Protein AF-A0A5B7C2A5-F1 (afdb_monomer_lite)

Sequence (130 aa):
GGKCWLLGVTPTESQVKDIAEWLLNNYGDSTGLNTDSLANAGYPGAALLGDALCGLATARITSKDFLFWFRSHTAKEVEWGGAKHHPEDKDDGGRMHPRSSFKAFLEVAKSRSLPWEVSEINAIHSLQLI

Secondary structure (DSSP, 8-state):
-------SS---HHHHHHHHHHHHHHSTTSS--EES-TTTTT-TTHHHH-TT--EEEEEE-SSS-EEEEEE---------S-PPPPTT----TTS----HHHHHHHHHHHT--PPPPHHHHHHHHHHH--

Organism: Davidia involucrata (NCBI:txid16924)

pLDDT: mean 78.87, std 15.27, range [44.0, 94.69]

InterPro domains:
  IPR001294 Phytochrome [PR01033] (65-84)
  IPR001294 Phytochrome [PR01033] (98-116)
  IPR013515 Phytochrome, central region [PF00360] (1-129)
  IPR043150 Phytochrome, PHY domain superfamily [G3DSA:3.30.450.270] (1-130)

Radius of gyration: 17.96 Å; chains: 1; bounding box: 49×27×44 Å

Structure (mmCIF, N/CA/C/O backbone):
data_AF-A0A5B7C2A5-F1
#
_entry.id   AF-A0A5B7C2A5-F1
#
loop_
_atom_site.group_PDB
_atom_site.id
_atom_site.type_symbol
_atom_site.label_atom_id
_atom_site.label_alt_id
_atom_site.label_comp_id
_atom_site.label_asym_id
_atom_site.label_entity_id
_atom_site.label_seq_id
_atom_site.pdbx_PDB_ins_code
_atom_site.Cartn_x
_atom_site.Cartn_y
_atom_site.Cartn_z
_atom_site.occupancy
_atom_site.B_iso_or_equiv
_atom_site.auth_seq_id
_atom_site.auth_comp_id
_atom_site.auth_asym_id
_atom_site.auth_atom_id
_atom_site.pdbx_PDB_model_num
ATOM 1 N N . GLY A 1 1 ? -10.871 -6.929 15.776 1.00 55.84 1 GLY A N 1
ATOM 2 C CA . GLY A 1 1 ? -9.744 -6.844 14.830 1.00 55.84 1 GLY A CA 1
ATOM 3 C C . GLY A 1 1 ? -9.187 -8.229 14.582 1.00 55.84 1 GLY A C 1
ATOM 4 O O . GLY A 1 1 ? -9.157 -9.021 15.516 1.00 55.84 1 GLY A O 1
ATOM 5 N N . GLY A 1 2 ? -8.821 -8.543 13.340 1.00 73.62 2 GLY A N 1
ATOM 6 C CA . GLY A 1 2 ? -8.235 -9.841 12.966 1.00 73.62 2 GLY A CA 1
ATOM 7 C C . GLY A 1 2 ? -8.800 -10.465 11.689 1.00 73.62 2 GLY A C 1
ATOM 8 O O . GLY A 1 2 ? -8.267 -11.467 11.231 1.00 73.62 2 GLY A O 1
ATOM 9 N N . LYS A 1 3 ? -9.854 -9.880 11.108 1.00 85.50 3 LYS A N 1
ATOM 10 C CA . LYS A 1 3 ? -10.371 -10.274 9.793 1.00 85.50 3 LYS A CA 1
ATOM 11 C C . LYS A 1 3 ? -9.779 -9.361 8.725 1.00 85.50 3 LYS A C 1
ATOM 13 O O . LYS A 1 3 ? -9.843 -8.144 8.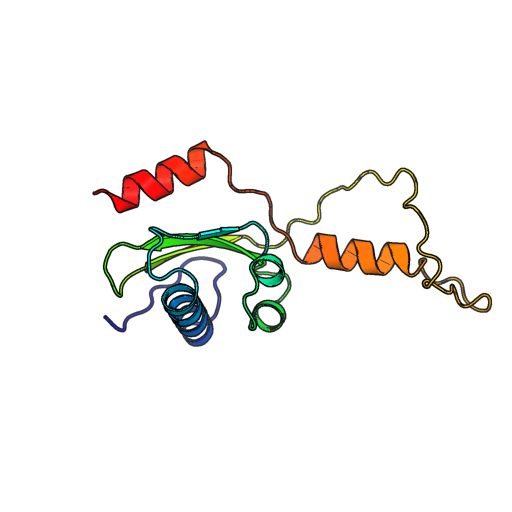877 1.00 85.50 3 LYS A O 1
ATOM 18 N N . CYS A 1 4 ? -9.232 -9.954 7.672 1.00 91.00 4 CYS A N 1
ATOM 19 C CA . CYS A 1 4 ? -8.783 -9.254 6.478 1.00 91.00 4 CYS A CA 1
ATOM 20 C C . CYS A 1 4 ? -9.799 -9.493 5.358 1.00 91.00 4 CYS A C 1
ATOM 22 O O . CYS A 1 4 ? -10.205 -10.631 5.126 1.00 91.00 4 CYS A O 1
ATOM 24 N N . TRP A 1 5 ? -10.219 -8.425 4.686 1.00 93.75 5 TRP A N 1
ATOM 25 C CA . TRP A 1 5 ? -11.102 -8.500 3.527 1.00 93.75 5 TRP A CA 1
ATOM 26 C C . TRP A 1 5 ? -10.320 -8.013 2.315 1.00 93.75 5 TRP A C 1
ATOM 28 O O . TRP A 1 5 ? -9.779 -6.910 2.335 1.00 93.75 5 TRP A O 1
ATOM 38 N N . LEU A 1 6 ? -10.238 -8.852 1.288 1.00 93.94 6 LEU A N 1
ATOM 39 C CA . LEU A 1 6 ? -9.446 -8.602 0.089 1.00 93.94 6 LEU A CA 1
ATOM 40 C C . LEU A 1 6 ? -10.379 -8.487 -1.115 1.00 93.94 6 LEU A C 1
ATOM 42 O O . LEU A 1 6 ? -11.302 -9.290 -1.262 1.00 93.94 6 LEU A O 1
ATOM 46 N N . LEU A 1 7 ? -10.140 -7.493 -1.968 1.00 93.94 7 LEU A N 1
ATOM 47 C CA . LEU A 1 7 ? -10.922 -7.265 -3.178 1.00 93.94 7 LEU A CA 1
ATOM 48 C C . LEU A 1 7 ? -10.013 -6.780 -4.310 1.00 93.94 7 LEU A C 1
ATOM 50 O O . LEU A 1 7 ? -9.289 -5.802 -4.150 1.00 93.94 7 LEU A O 1
ATOM 54 N N . GLY A 1 8 ? -10.095 -7.439 -5.467 1.00 91.25 8 GLY A N 1
ATOM 55 C CA . GLY A 1 8 ? -9.263 -7.126 -6.629 1.00 91.25 8 GLY A CA 1
ATOM 56 C C . GLY A 1 8 ? -7.870 -7.751 -6.544 1.00 91.25 8 GLY A C 1
ATOM 57 O O . GLY A 1 8 ? -7.705 -8.850 -6.017 1.00 91.25 8 GLY A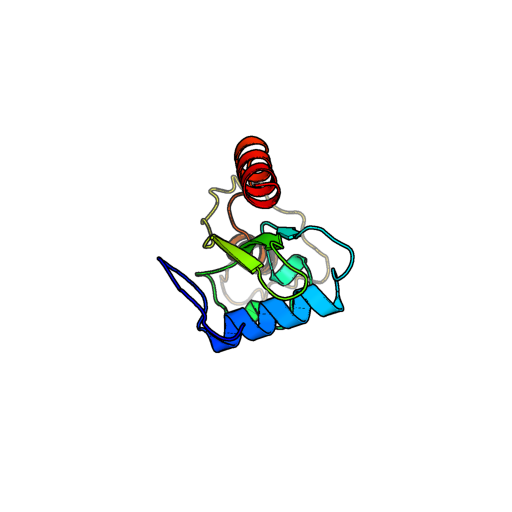 O 1
ATOM 58 N N . VAL A 1 9 ? -6.872 -7.060 -7.098 1.00 88.00 9 VAL A N 1
ATOM 59 C CA . VAL A 1 9 ? -5.465 -7.475 -7.023 1.00 88.00 9 VAL A CA 1
ATOM 60 C C . VAL A 1 9 ? -4.883 -6.933 -5.724 1.00 88.00 9 VAL A C 1
ATOM 62 O O . VAL A 1 9 ? -4.687 -5.729 -5.577 1.00 88.00 9 VAL A O 1
ATOM 65 N N . THR A 1 10 ? -4.635 -7.825 -4.770 1.00 91.31 10 THR A N 1
ATOM 66 C CA . THR A 1 10 ? -4.145 -7.478 -3.432 1.00 91.31 10 THR A CA 1
ATOM 67 C C . THR A 1 10 ? -3.021 -8.417 -3.005 1.00 91.31 10 THR A C 1
ATOM 69 O O . THR A 1 10 ? -2.955 -9.545 -3.504 1.00 91.31 10 THR A O 1
ATOM 72 N N . PRO A 1 11 ? -2.173 -8.010 -2.043 1.00 90.75 11 PRO A N 1
ATOM 73 C CA . PRO A 1 11 ? -1.270 -8.940 -1.379 1.00 90.75 11 PRO A CA 1
ATOM 74 C C . PRO A 1 11 ? -2.047 -10.057 -0.670 1.00 90.75 11 PRO A C 1
ATOM 76 O O . PRO A 1 11 ? -3.261 -9.963 -0.453 1.00 90.75 11 PRO A O 1
ATOM 79 N N . THR A 1 12 ? -1.339 -11.106 -0.256 1.00 92.06 12 THR A N 1
ATOM 80 C CA . THR A 1 12 ? -1.915 -12.123 0.630 1.00 92.06 12 THR A CA 1
ATOM 81 C C . THR A 1 12 ? -2.264 -11.518 1.989 1.00 92.06 12 THR A C 1
ATOM 83 O O . THR A 1 12 ? -1.702 -10.506 2.405 1.00 92.06 12 THR A O 1
ATOM 86 N N . GLU A 1 13 ? -3.154 -12.162 2.745 1.00 92.56 13 GLU A N 1
ATOM 87 C CA . GLU A 1 13 ? -3.506 -11.692 4.090 1.00 92.56 13 GLU A CA 1
ATOM 88 C C . GLU A 1 13 ? -2.278 -11.550 5.011 1.00 92.56 13 GLU A C 1
ATOM 90 O O . GLU A 1 13 ? -2.208 -10.609 5.802 1.00 92.56 13 GLU A O 1
ATOM 95 N N . SER A 1 14 ? -1.293 -12.452 4.907 1.00 92.25 14 SER A N 1
ATOM 96 C CA . SER A 1 14 ? -0.053 -12.351 5.684 1.00 92.25 14 SER A CA 1
ATOM 97 C C . SER A 1 14 ? 0.765 -11.119 5.298 1.00 92.25 14 SER A C 1
ATOM 99 O O . SER A 1 14 ? 1.257 -10.424 6.179 1.00 92.25 14 SER A O 1
ATOM 101 N N . GLN A 1 15 ? 0.853 -10.809 4.003 1.00 92.50 15 GLN A N 1
ATOM 102 C CA . GLN A 1 15 ? 1.530 -9.611 3.507 1.00 92.50 15 GLN A CA 1
ATOM 103 C C . GLN A 1 15 ? 0.791 -8.331 3.913 1.00 92.50 15 GLN A C 1
ATOM 105 O O . GLN A 1 15 ? 1.423 -7.364 4.316 1.00 92.50 15 GLN A O 1
ATOM 110 N N . VAL A 1 16 ? -0.545 -8.314 3.877 1.00 92.94 16 VAL A N 1
ATOM 111 C CA . VAL A 1 16 ? -1.327 -7.156 4.347 1.00 92.94 16 VAL A CA 1
ATOM 112 C C . VAL A 1 16 ? -1.096 -6.901 5.839 1.00 92.94 16 VAL A C 1
ATOM 114 O O . VAL A 1 16 ? -0.953 -5.749 6.246 1.00 92.94 16 VAL A O 1
ATOM 117 N N . LYS A 1 17 ? -1.024 -7.956 6.660 1.00 92.12 17 LYS A N 1
ATOM 118 C CA . LYS A 1 17 ? -0.703 -7.831 8.093 1.00 92.12 17 LYS A CA 1
ATOM 119 C C . LYS A 1 17 ? 0.703 -7.279 8.317 1.00 92.12 17 LYS A C 1
ATOM 121 O O . LYS A 1 17 ? 0.862 -6.389 9.144 1.00 92.12 17 LYS A O 1
ATOM 126 N N . ASP A 1 18 ? 1.676 -7.757 7.550 1.00 93.31 18 ASP A N 1
ATOM 127 C CA . ASP A 1 18 ? 3.059 -7.275 7.598 1.00 93.31 18 ASP A CA 1
ATOM 128 C C . ASP A 1 18 ? 3.165 -5.786 7.209 1.00 93.31 18 ASP A C 1
ATOM 130 O O . ASP A 1 18 ? 3.790 -4.996 7.914 1.00 93.31 18 ASP A O 1
ATOM 134 N N . ILE A 1 19 ? 2.452 -5.354 6.160 1.00 92.38 19 ILE A N 1
ATOM 135 C CA . ILE A 1 19 ? 2.356 -3.934 5.776 1.00 92.38 19 ILE A CA 1
ATOM 136 C C . ILE A 1 19 ? 1.709 -3.102 6.892 1.00 92.38 19 ILE A C 1
ATOM 138 O O . ILE A 1 19 ? 2.179 -2.004 7.193 1.00 92.38 19 ILE A O 1
ATOM 142 N N . ALA A 1 20 ? 0.639 -3.597 7.520 1.00 91.56 20 ALA A N 1
ATOM 143 C CA . ALA A 1 20 ? -0.022 -2.895 8.618 1.00 91.56 20 ALA A CA 1
ATOM 144 C C . ALA A 1 20 ? 0.907 -2.723 9.832 1.00 91.56 20 ALA A C 1
ATOM 146 O O . ALA A 1 20 ? 0.952 -1.645 10.424 1.00 91.56 20 ALA A O 1
ATOM 147 N N . GLU A 1 21 ? 1.677 -3.754 10.184 1.00 91.69 21 GLU A N 1
ATOM 148 C CA . GLU A 1 21 ? 2.677 -3.689 11.254 1.00 91.69 21 GLU A CA 1
ATOM 149 C C . GLU A 1 21 ? 3.803 -2.705 10.915 1.00 91.69 21 GLU A C 1
ATOM 151 O O . GLU A 1 21 ? 4.157 -1.853 11.734 1.00 91.69 21 GLU A O 1
ATOM 156 N N . TRP A 1 22 ? 4.304 -2.741 9.681 1.00 92.56 22 TRP A N 1
ATOM 157 C CA . TRP A 1 22 ? 5.283 -1.773 9.196 1.00 92.56 22 TRP A CA 1
ATOM 158 C C . TRP A 1 22 ? 4.770 -0.328 9.300 1.00 92.56 22 TRP A C 1
ATOM 160 O O . TRP A 1 22 ? 5.504 0.545 9.771 1.00 92.56 22 TRP A O 1
ATOM 170 N N . LEU A 1 23 ? 3.508 -0.070 8.942 1.00 90.81 23 LEU A N 1
ATOM 171 C CA . LEU A 1 23 ? 2.898 1.257 9.069 1.00 90.81 23 LEU A CA 1
ATOM 172 C C . LEU A 1 23 ? 2.760 1.704 10.523 1.00 90.81 23 LEU A C 1
ATOM 174 O O . LEU A 1 23 ? 3.028 2.862 10.826 1.00 90.81 23 LEU A O 1
ATOM 178 N N . LEU A 1 24 ? 2.375 0.806 11.429 1.00 89.56 24 LEU A N 1
ATOM 179 C CA . LEU A 1 24 ? 2.281 1.127 12.854 1.00 89.56 24 LEU A CA 1
ATOM 180 C C . LEU A 1 24 ? 3.643 1.505 13.446 1.00 89.56 24 LEU A C 1
ATOM 182 O O . LEU A 1 24 ? 3.716 2.430 14.252 1.00 89.56 24 LEU A O 1
ATOM 186 N N . ASN A 1 25 ? 4.710 0.830 13.015 1.00 90.25 25 ASN A N 1
ATOM 187 C CA . ASN A 1 25 ? 6.061 1.050 13.528 1.00 90.25 25 ASN A CA 1
ATOM 188 C C . ASN A 1 25 ? 6.733 2.309 12.955 1.00 90.25 25 ASN A C 1
ATOM 190 O O . ASN A 1 25 ? 7.493 2.962 13.664 1.00 90.25 25 ASN A O 1
ATOM 194 N N . ASN A 1 26 ? 6.470 2.653 11.690 1.00 86.69 26 ASN A N 1
ATOM 195 C CA . ASN A 1 26 ? 7.165 3.747 10.993 1.00 86.69 26 ASN A CA 1
ATOM 196 C C . ASN A 1 26 ? 6.315 5.018 10.838 1.00 86.69 26 ASN A C 1
ATOM 198 O O . ASN A 1 26 ? 6.859 6.107 10.682 1.00 86.69 26 ASN A O 1
ATOM 202 N N . TYR A 1 27 ? 4.987 4.889 10.892 1.00 83.25 27 TYR A N 1
ATOM 203 C CA . TYR A 1 27 ? 4.024 5.964 10.634 1.00 83.25 27 TYR A CA 1
ATOM 204 C C . TYR A 1 27 ? 2.909 6.005 11.692 1.00 83.25 27 TYR A C 1
ATOM 206 O O . TYR A 1 27 ? 1.797 6.447 11.411 1.00 83.25 27 TYR A O 1
ATOM 214 N N . GLY A 1 28 ? 3.192 5.545 12.916 1.00 71.38 28 GLY A N 1
ATOM 215 C CA . GLY A 1 28 ? 2.213 5.401 14.000 1.00 71.38 28 GLY A CA 1
ATOM 216 C C . GLY A 1 28 ? 1.467 6.683 14.394 1.00 71.38 28 GLY A C 1
ATOM 217 O O . GLY A 1 28 ? 0.338 6.580 14.874 1.00 71.38 28 GLY A O 1
ATOM 218 N N . ASP A 1 29 ? 2.039 7.858 14.125 1.00 74.69 29 ASP A N 1
ATOM 219 C CA . ASP A 1 29 ? 1.421 9.168 14.388 1.00 74.69 29 ASP A CA 1
ATOM 220 C C . ASP A 1 29 ? 0.743 9.781 13.147 1.00 74.69 29 ASP A C 1
ATOM 222 O O . ASP A 1 29 ? 0.089 10.820 13.236 1.00 74.69 29 ASP A O 1
ATOM 226 N N . SER A 1 30 ? 0.877 9.142 11.981 1.00 76.06 30 SER A N 1
ATOM 227 C CA . SER A 1 30 ? 0.258 9.583 10.731 1.00 76.06 30 SER A CA 1
ATOM 228 C C . SER A 1 30 ? -1.157 9.022 10.574 1.00 76.06 30 SER A C 1
ATOM 230 O O . SER A 1 30 ? -1.473 7.906 11.001 1.00 76.06 30 SER A O 1
ATOM 232 N N . THR A 1 31 ? -2.016 9.776 9.889 1.00 72.62 31 THR A N 1
ATOM 233 C CA . THR A 1 31 ? -3.360 9.341 9.477 1.00 72.62 31 THR A CA 1
ATOM 234 C C . THR A 1 31 ? -3.328 8.290 8.361 1.00 72.62 31 THR A C 1
ATOM 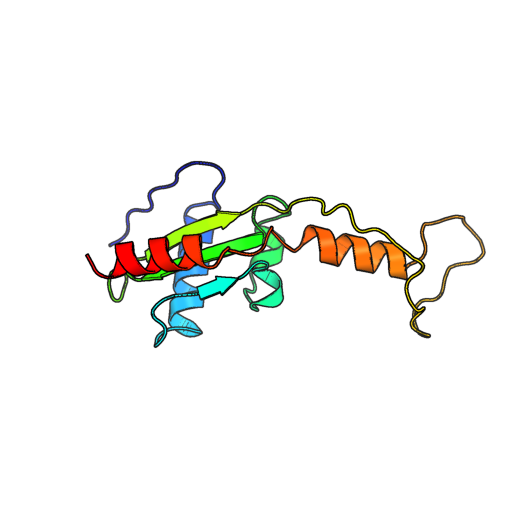236 O O . THR A 1 31 ? -4.324 7.599 8.143 1.00 72.62 31 THR A O 1
ATOM 239 N N . GLY A 1 32 ? -2.190 8.121 7.689 1.00 77.38 32 GLY A N 1
ATOM 240 C CA . GLY A 1 32 ? -1.993 7.150 6.618 1.00 77.38 32 GLY A CA 1
ATOM 241 C C . GLY A 1 32 ? -0.697 7.396 5.847 1.00 77.38 32 GLY A C 1
ATOM 242 O O . GLY A 1 32 ? 0.123 8.237 6.216 1.00 77.38 32 GLY A O 1
ATOM 243 N N . LEU A 1 33 ? -0.509 6.652 4.764 1.00 86.88 33 LEU A N 1
ATOM 244 C CA . LEU A 1 33 ? 0.591 6.805 3.818 1.00 86.88 33 LEU A CA 1
ATOM 245 C C . LEU A 1 33 ? 0.027 6.713 2.401 1.00 86.88 33 LEU A C 1
ATOM 247 O O . LEU A 1 33 ? -0.722 5.788 2.094 1.00 86.88 33 LEU A O 1
ATOM 251 N N . ASN A 1 34 ? 0.431 7.637 1.533 1.00 91.19 34 ASN A N 1
ATOM 252 C CA . ASN A 1 34 ? 0.295 7.490 0.090 1.00 91.19 34 ASN A CA 1
ATOM 253 C C . ASN A 1 34 ? 1.694 7.422 -0.536 1.00 91.19 34 ASN A C 1
ATOM 255 O O . ASN A 1 34 ? 2.582 8.199 -0.198 1.00 91.19 34 ASN A O 1
ATOM 259 N N . THR A 1 35 ? 1.911 6.441 -1.401 1.00 91.88 35 THR A N 1
ATOM 260 C CA . THR A 1 35 ? 3.161 6.245 -2.133 1.00 91.88 35 THR A CA 1
ATOM 261 C C . THR A 1 35 ? 2.877 5.573 -3.472 1.00 91.88 35 THR A C 1
ATOM 263 O O . THR A 1 35 ? 1.981 4.731 -3.590 1.00 91.88 35 THR A O 1
ATOM 266 N N . ASP A 1 36 ? 3.644 5.947 -4.492 1.00 90.62 36 ASP A N 1
ATOM 267 C CA . ASP A 1 36 ? 3.680 5.271 -5.790 1.00 90.62 36 ASP A CA 1
ATOM 268 C C . ASP A 1 36 ? 4.619 4.050 -5.780 1.00 90.62 36 ASP A C 1
ATOM 270 O O . ASP A 1 36 ? 4.630 3.273 -6.731 1.00 90.62 36 ASP A O 1
ATOM 274 N N . SER A 1 37 ? 5.417 3.870 -4.723 1.00 90.56 37 SER A N 1
ATOM 275 C CA . SER A 1 37 ? 6.376 2.776 -4.589 1.00 90.56 37 SER A CA 1
ATOM 276 C C . SER A 1 37 ? 6.611 2.402 -3.130 1.00 90.56 37 SER A C 1
ATOM 278 O O . SER A 1 37 ? 7.243 3.136 -2.367 1.00 90.56 37 SER A O 1
ATOM 280 N N . LEU A 1 38 ? 6.155 1.212 -2.748 1.00 90.75 38 LEU A N 1
ATOM 281 C CA . LEU A 1 38 ? 6.436 0.604 -1.450 1.00 90.75 38 LEU A CA 1
ATOM 282 C C . LEU A 1 38 ? 7.936 0.402 -1.219 1.00 90.75 38 LEU A C 1
ATOM 284 O O . LEU A 1 38 ? 8.418 0.624 -0.111 1.00 90.75 38 LEU A O 1
ATOM 288 N N . ALA A 1 39 ? 8.681 0.055 -2.273 1.00 89.56 39 ALA A N 1
ATOM 289 C CA . ALA A 1 39 ? 10.131 -0.082 -2.202 1.00 89.56 39 ALA A CA 1
ATOM 290 C C . ALA A 1 39 ? 10.800 1.250 -1.827 1.00 89.56 39 ALA A C 1
ATOM 292 O O . ALA A 1 39 ? 11.575 1.304 -0.876 1.00 89.56 39 ALA A O 1
ATOM 293 N N . ASN A 1 40 ? 10.443 2.346 -2.508 1.00 88.69 40 ASN A N 1
ATOM 294 C CA . ASN A 1 40 ? 11.016 3.666 -2.212 1.00 88.69 40 ASN A CA 1
ATOM 295 C C . ASN A 1 40 ? 10.516 4.252 -0.887 1.00 88.69 40 ASN A C 1
ATOM 297 O O . ASN A 1 40 ? 11.220 5.051 -0.277 1.00 88.69 40 ASN A O 1
ATOM 301 N N . ALA A 1 41 ? 9.326 3.853 -0.430 1.00 89.69 41 ALA A N 1
ATOM 302 C CA . ALA A 1 41 ? 8.823 4.213 0.892 1.00 89.69 41 ALA A CA 1
ATOM 303 C C . ALA A 1 41 ? 9.574 3.499 2.033 1.00 89.69 41 ALA A C 1
ATOM 305 O O . ALA A 1 41 ? 9.390 3.857 3.191 1.00 89.69 41 ALA A O 1
ATOM 306 N N . GLY A 1 42 ? 10.423 2.511 1.726 1.00 90.00 42 GLY A N 1
ATOM 307 C CA . GLY A 1 42 ? 11.221 1.787 2.714 1.00 90.00 42 GLY A CA 1
ATOM 308 C C . GLY A 1 42 ? 10.523 0.566 3.314 1.00 90.00 42 GLY A C 1
ATOM 309 O O . GLY A 1 42 ? 10.939 0.099 4.373 1.00 90.00 42 GLY A O 1
ATOM 310 N N . TYR A 1 43 ? 9.478 0.035 2.668 1.00 91.75 43 TYR A N 1
ATOM 311 C CA . TYR A 1 43 ? 8.858 -1.221 3.092 1.00 91.75 43 TYR A CA 1
ATOM 312 C C . TYR A 1 43 ? 9.781 -2.415 2.763 1.00 91.75 43 TYR A C 1
ATOM 314 O O . TYR A 1 43 ? 10.024 -2.683 1.581 1.00 91.75 43 TYR A O 1
ATOM 322 N N . PRO A 1 44 ? 10.278 -3.178 3.761 1.00 90.12 44 PRO A N 1
ATOM 323 C CA . PRO A 1 44 ? 11.265 -4.238 3.524 1.00 90.12 44 PRO A CA 1
ATOM 324 C C . PRO A 1 44 ? 10.744 -5.397 2.663 1.00 90.12 44 PRO A C 1
ATOM 326 O O . PRO A 1 44 ? 11.503 -6.005 1.911 1.00 90.12 44 PRO A O 1
ATOM 329 N N . GLY A 1 45 ? 9.442 -5.692 2.745 1.00 89.31 45 GLY A N 1
ATOM 330 C CA . GLY A 1 45 ? 8.799 -6.769 1.990 1.00 89.31 45 GLY A CA 1
ATOM 331 C C . GLY A 1 45 ? 8.458 -6.416 0.540 1.00 89.31 45 GLY A C 1
ATOM 332 O O . GLY A 1 45 ? 7.882 -7.249 -0.158 1.00 89.31 45 GLY A O 1
ATOM 333 N N . ALA A 1 46 ? 8.797 -5.213 0.058 1.00 88.19 46 ALA A N 1
ATOM 334 C CA . ALA A 1 46 ? 8.359 -4.726 -1.252 1.00 88.19 46 ALA A CA 1
ATOM 335 C C . ALA A 1 46 ? 8.781 -5.642 -2.413 1.00 88.19 46 ALA A C 1
ATOM 337 O O . ALA A 1 46 ? 7.988 -5.898 -3.313 1.00 88.19 46 ALA A O 1
ATOM 338 N N . ALA A 1 47 ? 9.991 -6.209 -2.361 1.00 83.88 47 ALA A N 1
ATOM 339 C CA . ALA A 1 47 ? 10.482 -7.127 -3.392 1.00 83.88 47 ALA A CA 1
ATOM 340 C C . ALA A 1 47 ? 9.669 -8.436 -3.486 1.00 83.88 47 ALA A C 1
ATOM 342 O O . ALA A 1 47 ? 9.634 -9.065 -4.540 1.00 83.88 47 ALA A O 1
ATOM 343 N N . LEU A 1 48 ? 8.999 -8.844 -2.401 1.00 86.25 48 LEU A N 1
ATOM 344 C CA . LEU A 1 48 ? 8.190 -10.068 -2.338 1.00 86.25 48 LEU A CA 1
ATOM 345 C C . LEU A 1 48 ? 6.753 -9.864 -2.835 1.00 86.25 48 LEU A C 1
ATOM 347 O O . LEU A 1 48 ? 6.055 -10.843 -3.095 1.00 86.25 48 LEU A O 1
ATOM 351 N N . LEU A 1 49 ? 6.301 -8.613 -2.957 1.00 82.12 49 LEU A N 1
ATOM 352 C CA . LEU A 1 49 ? 4.986 -8.275 -3.510 1.00 82.12 49 LEU A CA 1
ATOM 353 C C . LEU A 1 49 ? 4.953 -8.397 -5.044 1.00 82.12 49 LEU A C 1
ATOM 355 O O . LEU A 1 49 ? 3.883 -8.576 -5.627 1.00 82.12 49 LEU A O 1
ATOM 359 N N . GLY A 1 50 ? 6.129 -8.355 -5.682 1.00 72.50 50 GLY A N 1
ATOM 360 C CA . GLY A 1 50 ? 6.301 -8.432 -7.130 1.00 72.50 50 GLY A CA 1
ATOM 361 C C . GLY A 1 50 ? 5.783 -7.201 -7.882 1.00 72.50 50 GLY A C 1
ATOM 362 O O . GLY A 1 50 ? 5.294 -6.235 -7.300 1.00 72.50 50 GLY A O 1
ATOM 363 N N . ASP A 1 51 ? 5.853 -7.258 -9.214 1.00 69.75 51 ASP A N 1
ATOM 364 C CA . ASP A 1 51 ? 5.476 -6.144 -10.101 1.00 69.75 51 ASP A CA 1
ATOM 365 C C . ASP A 1 51 ? 3.968 -5.803 -10.025 1.00 69.75 51 ASP A C 1
ATOM 367 O O . ASP A 1 51 ? 3.519 -4.724 -10.417 1.00 69.75 51 ASP A O 1
ATOM 371 N N . ALA A 1 52 ? 3.140 -6.715 -9.513 1.00 71.19 52 ALA A N 1
ATOM 372 C CA . ALA A 1 52 ? 1.694 -6.528 -9.452 1.00 71.19 52 ALA A CA 1
ATOM 373 C C . ALA A 1 52 ? 1.245 -5.492 -8.406 1.00 71.19 52 ALA A C 1
ATOM 375 O O . ALA A 1 52 ? 0.091 -5.069 -8.458 1.00 71.19 52 ALA A O 1
ATOM 376 N N . LEU A 1 53 ? 2.095 -5.094 -7.453 1.00 82.19 53 LEU A N 1
ATOM 377 C CA . LEU A 1 53 ? 1.691 -4.308 -6.281 1.00 82.19 53 LEU A CA 1
ATOM 378 C C . LEU A 1 53 ? 2.830 -3.386 -5.819 1.00 82.19 53 LEU A C 1
ATOM 380 O O . LEU A 1 53 ? 3.639 -3.758 -4.972 1.00 82.19 53 LEU A O 1
ATOM 384 N N . CYS A 1 54 ? 2.888 -2.168 -6.356 1.00 86.50 54 CYS A N 1
ATOM 385 C CA . CYS A 1 54 ? 3.942 -1.202 -6.031 1.00 86.50 54 CYS A CA 1
ATOM 386 C C . CYS A 1 54 ? 3.411 0.088 -5.394 1.00 86.50 54 CYS A C 1
ATOM 388 O O . CYS A 1 54 ? 4.066 0.617 -4.500 1.00 86.50 54 CYS A O 1
ATOM 390 N N . GLY A 1 55 ? 2.226 0.561 -5.781 1.00 91.44 55 GLY A N 1
ATOM 391 C CA . GLY A 1 55 ? 1.585 1.725 -5.170 1.00 91.44 55 GLY A CA 1
ATOM 392 C C . GLY A 1 55 ? 0.719 1.348 -3.974 1.00 91.44 55 GLY A C 1
ATOM 393 O O . GLY A 1 55 ? 0.024 0.330 -4.003 1.00 91.44 55 GLY A O 1
ATOM 394 N N . LEU A 1 56 ? 0.720 2.198 -2.948 1.00 93.81 56 LEU A N 1
ATOM 395 C CA . LEU A 1 56 ? -0.105 2.055 -1.752 1.00 93.81 56 LEU A CA 1
ATOM 396 C C . LEU A 1 56 ? -0.710 3.404 -1.361 1.00 93.81 56 LEU A C 1
ATOM 398 O O . LEU A 1 56 ? 0.010 4.390 -1.236 1.00 93.81 56 LEU A O 1
ATOM 402 N N . ALA A 1 57 ? -2.012 3.426 -1.103 1.00 94.12 57 ALA A N 1
ATOM 403 C CA . ALA A 1 57 ? -2.657 4.473 -0.324 1.00 94.12 57 ALA A CA 1
ATOM 404 C C . ALA A 1 57 ? -3.377 3.843 0.866 1.00 94.12 57 ALA A C 1
ATOM 406 O O . ALA A 1 57 ? -4.004 2.787 0.732 1.00 94.12 57 ALA A O 1
ATOM 407 N N . THR A 1 58 ? -3.272 4.468 2.035 1.00 92.94 58 THR A N 1
ATOM 408 C CA . THR A 1 58 ? -3.860 3.946 3.270 1.00 92.94 58 THR A CA 1
ATOM 409 C C . THR A 1 58 ? -4.674 4.998 3.998 1.00 92.94 58 THR A C 1
ATOM 411 O O . THR A 1 58 ? -4.312 6.173 4.028 1.00 92.94 58 THR A O 1
ATOM 414 N N . ALA A 1 59 ? -5.765 4.549 4.612 1.00 91.19 59 ALA A N 1
ATOM 415 C CA . ALA A 1 59 ? -6.535 5.321 5.575 1.00 91.19 59 ALA A CA 1
ATOM 416 C C . ALA A 1 59 ? -6.621 4.537 6.878 1.00 91.19 59 ALA A C 1
ATOM 418 O O . ALA A 1 59 ? -7.032 3.373 6.900 1.00 91.19 59 ALA A O 1
ATOM 419 N N . ARG A 1 60 ? -6.234 5.174 7.978 1.00 89.31 60 ARG A N 1
ATOM 420 C CA . ARG A 1 60 ? -6.328 4.579 9.307 1.00 89.31 60 ARG A CA 1
ATOM 421 C C . ARG A 1 60 ? -7.656 4.952 9.957 1.00 89.31 60 ARG A C 1
ATOM 423 O O . ARG A 1 60 ? -7.864 6.111 10.298 1.00 89.31 60 ARG A O 1
ATOM 430 N N . ILE A 1 61 ? -8.536 3.971 10.140 1.00 87.75 61 ILE A N 1
ATOM 431 C CA . ILE A 1 61 ? -9.879 4.191 10.702 1.00 87.75 61 ILE A CA 1
ATOM 432 C C . ILE A 1 61 ? -9.823 4.196 12.232 1.00 87.75 61 ILE A C 1
ATOM 434 O O . ILE A 1 61 ? -10.397 5.057 12.890 1.00 87.75 61 ILE A O 1
ATOM 438 N N . THR A 1 62 ? -9.087 3.249 12.816 1.00 86.50 62 THR A N 1
ATOM 439 C CA . THR A 1 62 ? -8.846 3.181 14.264 1.00 86.50 62 THR A CA 1
ATOM 440 C C . THR A 1 62 ? -7.359 2.977 14.537 1.00 86.50 62 THR A C 1
ATOM 442 O O . THR A 1 62 ? -6.553 2.819 13.622 1.00 86.50 62 THR A O 1
ATOM 445 N N . SER A 1 63 ? -6.952 2.906 15.806 1.00 83.25 63 SER A N 1
ATOM 446 C CA . SER A 1 63 ? -5.552 2.621 16.141 1.00 83.25 63 SER A CA 1
ATOM 447 C C . SER A 1 63 ? -5.044 1.281 15.583 1.00 83.25 63 SER A C 1
ATOM 449 O O . SER A 1 63 ? -3.831 1.113 15.471 1.00 83.25 63 SER A O 1
ATOM 451 N N . LYS A 1 64 ? -5.932 0.348 15.209 1.00 82.56 64 LYS A N 1
ATOM 452 C CA . LYS A 1 64 ? -5.564 -0.990 14.715 1.00 82.56 64 LYS A CA 1
ATOM 453 C C . LYS A 1 64 ? -6.217 -1.384 13.388 1.00 82.56 64 LYS A C 1
ATOM 455 O O . LYS A 1 64 ? -5.802 -2.386 12.812 1.00 82.56 64 LYS A O 1
ATOM 460 N N . ASP A 1 65 ? -7.207 -0.633 12.914 1.00 88.69 65 ASP A N 1
ATOM 461 C CA . ASP A 1 65 ? -7.939 -0.946 11.688 1.00 88.69 65 ASP A CA 1
ATOM 462 C C . ASP A 1 65 ? -7.547 0.019 10.561 1.00 88.69 65 ASP A C 1
ATOM 464 O O . ASP A 1 65 ? -7.551 1.243 10.728 1.00 88.69 65 ASP A O 1
ATOM 468 N N . PHE A 1 66 ? -7.226 -0.554 9.402 1.00 90.94 66 PHE A N 1
ATOM 469 C CA . PHE A 1 66 ? -6.748 0.154 8.219 1.00 90.94 66 PHE A CA 1
ATOM 470 C C . PHE A 1 66 ? -7.585 -0.208 6.996 1.00 90.94 66 PHE A C 1
ATOM 472 O O . PHE A 1 66 ? -8.052 -1.341 6.861 1.00 90.94 66 PHE A O 1
ATOM 479 N N . LEU A 1 67 ? -7.700 0.747 6.081 1.00 93.19 67 LEU A N 1
ATOM 480 C CA . LEU A 1 67 ? -8.166 0.543 4.720 1.00 93.19 67 LEU A CA 1
ATOM 481 C C . LEU A 1 67 ? -6.999 0.767 3.756 1.00 93.19 67 LEU A C 1
ATOM 483 O O . LEU A 1 67 ? -6.228 1.716 3.915 1.00 93.19 67 LEU A O 1
ATOM 487 N N . PHE A 1 68 ? -6.869 -0.125 2.778 1.00 93.81 68 PHE A N 1
ATOM 488 C CA . PHE A 1 68 ? -5.753 -0.157 1.841 1.00 93.81 68 PHE A CA 1
ATOM 489 C C . PHE A 1 68 ? -6.253 -0.110 0.403 1.00 93.81 68 PHE A C 1
ATOM 491 O O . PHE A 1 68 ? -7.147 -0.868 0.028 1.00 93.81 68 PHE A O 1
ATOM 498 N N . TRP A 1 69 ? -5.604 0.714 -0.412 1.00 94.69 69 TRP A N 1
ATOM 499 C CA . TRP A 1 69 ? -5.707 0.674 -1.862 1.00 94.69 69 TRP A CA 1
ATOM 500 C C . TRP A 1 69 ? -4.335 0.387 -2.449 1.00 94.69 69 TRP A C 1
ATOM 502 O O . TRP A 1 69 ? -3.354 1.053 -2.117 1.00 94.69 69 TRP A O 1
ATOM 512 N N . PHE A 1 70 ? -4.284 -0.594 -3.342 1.00 93.00 70 PHE A N 1
ATOM 513 C CA . PHE A 1 70 ? -3.063 -0.993 -4.023 1.00 93.00 70 PHE A CA 1
ATOM 514 C C . PHE A 1 70 ? -3.127 -0.620 -5.499 1.00 93.00 70 PHE A C 1
ATOM 516 O O . PHE A 1 70 ? -4.195 -0.647 -6.115 1.00 93.00 70 PHE A O 1
ATOM 523 N N . ARG A 1 71 ? -1.969 -0.303 -6.076 1.00 91.25 71 ARG A N 1
ATOM 524 C CA . ARG A 1 71 ? -1.807 -0.128 -7.519 1.00 91.25 71 ARG A CA 1
ATOM 525 C C . ARG A 1 71 ? -0.662 -0.976 -8.035 1.00 91.25 71 ARG A C 1
ATOM 527 O O . ARG A 1 71 ? 0.420 -1.008 -7.449 1.00 91.25 71 ARG A O 1
ATOM 534 N N . SER A 1 72 ? -0.907 -1.627 -9.161 1.00 87.00 72 SER A N 1
ATOM 535 C CA . SER A 1 72 ? 0.123 -2.337 -9.905 1.00 87.00 72 SER A CA 1
ATOM 536 C C . SER A 1 72 ? 1.080 -1.380 -10.594 1.00 87.00 72 SER A C 1
ATOM 538 O O . SER A 1 72 ? 0.764 -0.202 -10.808 1.00 87.00 72 SER A O 1
ATOM 540 N N . HIS A 1 73 ? 2.240 -1.907 -10.984 1.00 81.12 73 HIS A N 1
ATOM 541 C CA . HIS A 1 73 ? 3.122 -1.165 -11.867 1.00 81.12 73 HIS A CA 1
ATOM 542 C C . HIS A 1 73 ? 2.370 -0.844 -13.155 1.00 81.12 73 HIS A C 1
ATOM 544 O O . HIS A 1 73 ? 1.616 -1.657 -13.692 1.00 81.12 73 HIS A O 1
ATOM 550 N N . THR A 1 74 ? 2.556 0.371 -13.646 1.00 66.12 74 THR A N 1
ATOM 551 C CA . THR A 1 74 ? 2.161 0.714 -15.006 1.00 66.12 74 THR A CA 1
ATOM 552 C C . THR A 1 74 ? 3.456 0.896 -15.762 1.00 66.12 74 THR A C 1
ATOM 554 O O . THR A 1 74 ? 4.288 1.703 -15.350 1.00 66.12 74 THR A O 1
ATOM 557 N N . ALA A 1 75 ? 3.655 0.131 -16.837 1.00 58.06 75 ALA A N 1
ATOM 558 C CA . ALA A 1 75 ? 4.757 0.377 -17.752 1.00 58.06 75 ALA A CA 1
ATOM 559 C C . ALA A 1 75 ? 4.566 1.785 -18.323 1.00 58.06 75 ALA A C 1
ATOM 561 O O . ALA A 1 75 ? 3.768 2.002 -19.231 1.00 58.06 75 ALA A O 1
ATOM 562 N N . LYS A 1 76 ? 5.224 2.770 -17.713 1.00 52.53 76 LYS A N 1
ATOM 563 C CA . LYS A 1 76 ? 5.182 4.140 -18.195 1.00 52.53 76 LYS A CA 1
ATOM 564 C C . 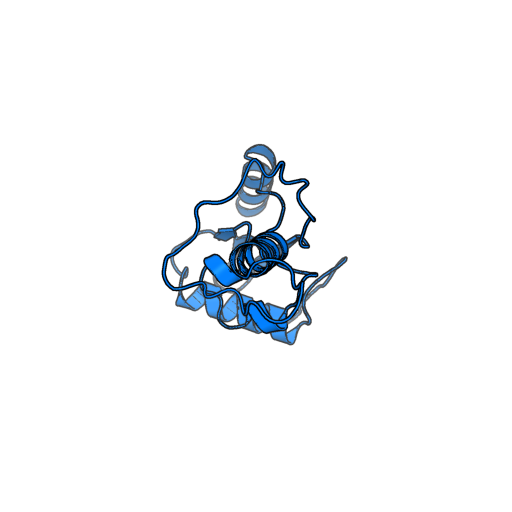LYS A 1 76 ? 5.896 4.136 -19.544 1.00 52.53 76 LYS A C 1
ATOM 566 O O . LYS A 1 76 ? 7.041 3.688 -19.625 1.00 52.53 76 LYS A O 1
ATOM 571 N N . GLU A 1 77 ? 5.232 4.613 -20.592 1.00 45.75 77 GLU A N 1
ATOM 572 C CA . GLU A 1 77 ? 5.936 5.066 -21.786 1.00 45.75 77 GLU A CA 1
ATOM 573 C C . GLU A 1 77 ? 6.842 6.198 -21.325 1.00 45.75 77 GLU A C 1
ATOM 575 O O . GLU A 1 77 ? 6.385 7.292 -20.992 1.00 45.75 77 GLU A O 1
ATOM 580 N N . VAL A 1 78 ? 8.126 5.902 -21.168 1.00 50.66 78 VAL A N 1
ATOM 581 C CA . VAL A 1 78 ? 9.096 6.947 -20.898 1.00 50.66 78 VAL A CA 1
ATOM 582 C C . VAL A 1 78 ? 9.819 7.230 -22.200 1.00 50.66 78 VAL A C 1
ATOM 584 O O . VAL A 1 78 ? 10.498 6.361 -22.745 1.00 50.66 78 VAL A O 1
ATOM 587 N N . GLU A 1 79 ? 9.632 8.440 -22.722 1.00 44.47 79 GLU A N 1
ATOM 588 C CA . GLU A 1 79 ? 10.369 8.935 -23.879 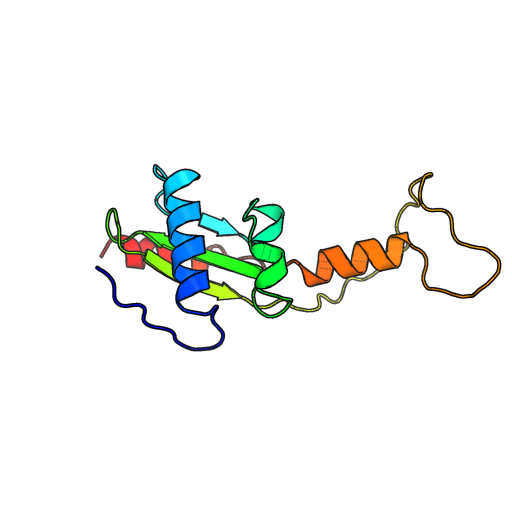1.00 44.47 79 GLU A CA 1
ATOM 589 C C . GLU A 1 79 ? 11.838 9.145 -23.482 1.00 44.47 79 GLU A C 1
ATOM 591 O O . GLU A 1 79 ? 12.190 10.082 -22.764 1.00 44.47 79 GLU A O 1
ATOM 596 N N . TRP A 1 80 ? 12.717 8.236 -23.912 1.00 54.91 80 TRP A N 1
ATOM 597 C CA . TRP A 1 80 ? 14.145 8.299 -23.596 1.00 54.91 80 TRP A CA 1
ATOM 598 C C . TRP A 1 80 ? 14.926 9.105 -24.631 1.00 54.91 80 TRP A C 1
ATOM 600 O O . TRP A 1 80 ? 15.317 8.582 -25.671 1.00 54.91 80 TRP A O 1
ATOM 610 N N . GLY A 1 81 ? 15.272 10.344 -24.284 1.00 44.00 81 GLY A N 1
ATOM 611 C CA . GLY A 1 81 ? 16.327 11.126 -24.935 1.00 44.00 81 GLY A CA 1
ATOM 612 C C . GLY A 1 81 ? 17.709 10.892 -24.309 1.00 44.00 81 GLY A C 1
ATOM 613 O O . GLY A 1 81 ? 18.332 11.849 -23.877 1.00 44.00 81 GLY A O 1
ATOM 614 N N . GLY A 1 82 ? 18.173 9.638 -24.202 1.00 47.97 82 GLY A N 1
ATOM 615 C CA . GLY A 1 82 ? 19.540 9.285 -23.766 1.00 47.97 82 GLY A CA 1
ATOM 616 C C . GLY A 1 82 ? 19.896 9.620 -22.303 1.00 47.97 82 GLY A C 1
ATOM 617 O O . GLY A 1 82 ? 20.226 10.752 -21.964 1.00 47.97 82 GLY A O 1
ATOM 618 N N . ALA A 1 83 ? 19.902 8.615 -21.421 1.00 49.88 83 ALA A N 1
ATOM 619 C CA . ALA A 1 83 ? 20.306 8.786 -20.021 1.00 49.88 83 ALA A CA 1
ATOM 620 C C . ALA A 1 83 ? 21.822 9.047 -19.864 1.00 49.88 83 ALA A C 1
ATOM 622 O O . ALA A 1 83 ? 22.643 8.457 -20.571 1.00 49.88 83 ALA A O 1
ATOM 623 N N . LYS A 1 84 ? 22.192 9.915 -18.907 1.00 49.34 84 LYS A N 1
ATOM 624 C CA . LYS A 1 84 ? 23.586 10.179 -18.510 1.00 49.34 84 LYS A CA 1
ATOM 625 C C . LYS A 1 84 ? 24.209 8.907 -17.922 1.00 49.34 84 LYS A C 1
ATOM 627 O O . LYS A 1 84 ? 23.668 8.325 -16.990 1.00 49.34 84 LYS A O 1
ATOM 632 N N . HIS A 1 85 ? 25.337 8.501 -18.490 1.00 50.09 85 HIS A N 1
ATOM 633 C CA . HIS A 1 85 ? 26.121 7.336 -18.088 1.00 50.09 85 HIS A CA 1
ATOM 634 C C . HIS A 1 85 ? 26.797 7.593 -16.731 1.00 50.09 85 HIS A C 1
ATOM 636 O O . HIS A 1 85 ? 27.535 8.574 -16.605 1.00 50.09 85 HIS A O 1
ATOM 642 N N . HIS A 1 86 ? 26.571 6.734 -15.733 1.00 55.03 86 HIS A N 1
ATOM 643 C CA . HIS A 1 86 ? 27.378 6.738 -14.510 1.00 55.03 86 HIS A CA 1
ATOM 644 C C . HIS A 1 86 ? 28.732 6.068 -14.795 1.00 55.03 86 HIS A C 1
ATOM 646 O O . HIS A 1 86 ? 28.787 5.103 -15.554 1.00 55.03 86 HIS A O 1
ATOM 652 N N . PRO A 1 87 ? 29.853 6.573 -14.258 1.00 53.41 87 PRO A N 1
ATOM 653 C CA . PRO A 1 87 ? 31.188 6.059 -14.578 1.00 53.41 87 PRO A CA 1
ATOM 654 C C . PRO A 1 87 ? 31.432 4.619 -14.089 1.00 53.41 87 PRO A C 1
ATOM 656 O O . PRO A 1 87 ? 32.338 3.957 -14.595 1.00 53.41 87 PRO A O 1
ATOM 659 N N . GLU A 1 88 ? 30.628 4.122 -13.146 1.00 59.22 88 GLU A N 1
ATOM 660 C CA . GLU A 1 88 ? 30.672 2.731 -12.669 1.00 59.22 88 GLU A CA 1
ATOM 661 C C . GLU A 1 88 ? 29.952 1.717 -13.578 1.00 59.22 88 GLU A C 1
ATOM 663 O O . GLU A 1 88 ? 30.231 0.519 -13.480 1.00 59.22 88 GLU A O 1
ATOM 668 N N . ASP A 1 89 ? 29.092 2.164 -14.499 1.00 59.94 89 ASP A N 1
ATOM 669 C CA . ASP A 1 89 ? 28.399 1.289 -15.449 1.00 59.94 89 ASP A CA 1
ATOM 670 C C . ASP A 1 89 ? 29.371 0.846 -16.557 1.00 59.94 89 ASP A C 1
ATOM 672 O O . ASP A 1 89 ? 29.494 1.488 -17.597 1.00 59.94 89 ASP A O 1
ATOM 676 N N . LYS A 1 90 ? 30.115 -0.244 -16.353 1.00 59.31 90 LYS A N 1
ATOM 677 C CA . LYS A 1 90 ? 30.928 -0.837 -17.426 1.00 59.31 90 LYS A CA 1
ATOM 678 C C . LYS A 1 90 ? 30.050 -1.698 -18.332 1.00 59.31 90 LYS A C 1
ATOM 680 O O . LYS A 1 90 ? 29.541 -2.728 -17.902 1.00 59.31 90 LYS A O 1
ATOM 685 N N . ASP A 1 91 ? 29.909 -1.291 -19.591 1.00 61.28 91 ASP A N 1
ATOM 686 C CA . ASP A 1 91 ? 29.350 -2.144 -20.640 1.00 61.28 91 ASP A CA 1
ATOM 687 C C . ASP A 1 91 ? 30.417 -3.165 -21.086 1.00 61.28 91 ASP A C 1
ATOM 689 O O . ASP A 1 91 ? 31.503 -2.798 -21.547 1.00 61.28 91 ASP A O 1
ATOM 693 N N . ASP A 1 92 ? 30.118 -4.460 -20.957 1.00 61.66 92 ASP A N 1
ATOM 694 C CA . ASP A 1 92 ? 30.997 -5.534 -21.426 1.00 61.66 92 ASP A CA 1
ATOM 695 C C . ASP A 1 92 ? 31.023 -5.550 -22.964 1.00 61.66 92 ASP A C 1
ATOM 697 O O . ASP A 1 92 ? 30.120 -6.066 -23.625 1.00 61.66 92 ASP A O 1
ATOM 701 N N . GLY A 1 93 ? 32.090 -5.001 -23.551 1.00 58.44 93 GLY A N 1
ATOM 702 C CA . GLY A 1 93 ? 32.257 -4.792 -25.000 1.00 58.44 93 GLY A CA 1
ATOM 703 C C . GLY A 1 93 ? 32.273 -6.048 -25.889 1.00 58.44 93 GLY A C 1
ATOM 704 O O . GLY A 1 93 ? 32.556 -5.941 -27.079 1.00 58.44 93 GLY A O 1
ATOM 705 N N . GLY A 1 94 ? 31.991 -7.235 -25.345 1.00 59.12 94 GLY A N 1
ATOM 706 C CA . GLY A 1 94 ? 31.982 -8.508 -26.072 1.00 59.12 94 GLY A CA 1
ATOM 707 C C . GLY A 1 94 ? 30.603 -9.000 -26.528 1.00 59.12 94 GLY A C 1
ATOM 708 O O . GLY A 1 94 ? 30.538 -9.910 -27.354 1.00 59.12 94 GLY A O 1
ATOM 709 N N . ARG A 1 95 ? 29.491 -8.448 -26.017 1.00 53.47 95 ARG A N 1
ATOM 710 C CA . ARG A 1 95 ? 28.122 -8.867 -26.384 1.00 53.47 95 ARG A CA 1
ATOM 711 C C . ARG A 1 95 ? 27.186 -7.660 -26.412 1.00 53.47 95 ARG A C 1
ATOM 713 O O . ARG A 1 95 ? 27.162 -6.879 -25.471 1.00 53.47 95 ARG A O 1
ATOM 720 N N . MET A 1 96 ? 26.375 -7.537 -27.468 1.00 50.81 96 MET A N 1
ATOM 721 C CA . MET A 1 96 ? 25.275 -6.565 -27.527 1.00 50.81 96 MET A CA 1
ATOM 722 C C . MET A 1 96 ? 24.203 -6.934 -26.491 1.00 50.81 96 MET A C 1
ATOM 724 O O . MET A 1 96 ? 23.255 -7.657 -26.789 1.00 50.81 96 MET A O 1
ATOM 728 N N . HIS A 1 97 ? 24.363 -6.455 -25.263 1.00 55.53 97 HIS A N 1
ATOM 729 C CA . HIS A 1 97 ? 23.301 -6.395 -24.267 1.00 55.53 97 HIS A CA 1
ATOM 730 C C . HIS A 1 97 ? 22.837 -4.936 -24.120 1.00 55.53 97 HIS A C 1
ATOM 732 O O . HIS A 1 97 ? 23.612 -4.019 -24.399 1.00 55.53 97 HIS A O 1
ATOM 738 N N . PRO A 1 98 ? 21.569 -4.688 -23.740 1.00 58.22 98 PRO A N 1
ATOM 739 C CA . PRO A 1 98 ? 21.125 -3.342 -23.395 1.00 58.22 98 PRO A CA 1
ATOM 740 C C . PRO A 1 98 ? 22.059 -2.756 -22.331 1.00 58.22 98 PRO A C 1
ATOM 742 O O . PRO A 1 98 ? 22.425 -3.470 -21.399 1.00 58.22 98 PRO A O 1
ATOM 745 N N . ARG A 1 99 ? 22.430 -1.478 -22.475 1.00 64.06 99 ARG A N 1
ATOM 746 C CA . ARG A 1 99 ? 23.351 -0.796 -21.551 1.00 64.06 99 ARG A CA 1
ATOM 747 C C . ARG A 1 99 ? 22.881 -0.946 -20.105 1.00 64.06 99 ARG A C 1
ATOM 749 O O . ARG A 1 99 ? 21.676 -0.866 -19.850 1.00 64.06 99 ARG A O 1
ATOM 756 N N . SER A 1 100 ? 23.802 -1.116 -19.160 1.00 61.56 100 SER A N 1
ATOM 757 C CA . SER A 1 100 ? 23.469 -1.322 -17.737 1.00 61.56 100 SER A CA 1
ATOM 758 C C . SER A 1 100 ? 22.552 -0.226 -17.177 1.00 61.56 100 SER A C 1
ATOM 760 O O . SER A 1 100 ? 21.582 -0.522 -16.478 1.00 61.56 100 SER A O 1
ATOM 762 N N . SER A 1 101 ? 22.754 1.022 -17.608 1.00 61.34 101 SER A N 1
ATOM 763 C CA . SER A 1 101 ? 21.893 2.163 -17.273 1.00 61.34 101 SER A CA 1
ATOM 764 C C . SER A 1 101 ? 20.446 2.011 -17.761 1.00 61.34 101 SER A C 1
ATOM 766 O O . SER A 1 101 ? 19.515 2.425 -17.074 1.00 61.34 101 SER A O 1
ATOM 768 N N . PHE A 1 102 ? 20.224 1.365 -18.908 1.00 60.91 102 PHE A N 1
ATOM 769 C CA . PHE A 1 102 ? 18.885 1.059 -19.412 1.00 60.91 102 PHE A CA 1
ATOM 770 C C . PHE A 1 102 ? 18.202 -0.027 -18.574 1.00 60.91 102 PHE A C 1
ATOM 772 O O . PHE A 1 102 ? 17.005 0.061 -18.306 1.00 60.91 102 PHE A O 1
ATOM 779 N N . LYS A 1 103 ? 18.957 -1.030 -18.108 1.00 61.28 103 LYS A N 1
ATOM 780 C CA . LYS A 1 103 ? 18.432 -2.074 -17.218 1.00 61.28 103 LYS A CA 1
ATOM 781 C C . LYS A 1 103 ? 18.057 -1.512 -15.842 1.00 61.28 103 LYS A C 1
ATOM 783 O O . LYS A 1 103 ? 16.937 -1.744 -15.397 1.00 61.28 103 LYS A O 1
ATOM 788 N N . ALA A 1 104 ? 18.945 -0.736 -15.217 1.00 60.84 104 ALA A N 1
ATOM 789 C CA . ALA A 1 104 ? 18.669 -0.062 -13.946 1.00 60.84 104 ALA A CA 1
ATOM 790 C C . ALA A 1 104 ? 17.448 0.860 -14.064 1.00 60.84 104 ALA A C 1
ATOM 792 O O . ALA A 1 104 ? 16.582 0.891 -13.192 1.00 60.84 104 ALA A O 1
ATOM 793 N N . PHE A 1 105 ? 17.330 1.558 -15.194 1.00 62.47 105 PHE A N 1
ATOM 794 C CA . PHE A 1 105 ? 16.171 2.385 -15.460 1.00 62.47 105 PHE A CA 1
ATOM 795 C C . PHE A 1 105 ? 14.866 1.567 -15.546 1.00 62.47 105 PHE A C 1
ATOM 797 O O . PHE A 1 105 ? 13.865 1.919 -14.917 1.00 62.47 105 PHE A O 1
ATOM 804 N N . LEU A 1 106 ? 14.862 0.460 -16.297 1.00 64.94 106 LEU A N 1
ATOM 805 C CA . LEU A 1 106 ? 13.698 -0.426 -16.397 1.00 64.94 106 LEU A CA 1
ATOM 806 C C . LEU A 1 106 ? 13.270 -0.976 -15.030 1.00 64.94 106 LEU A C 1
ATOM 808 O O . LEU A 1 106 ? 12.074 -1.083 -14.771 1.00 64.94 106 LEU A O 1
ATOM 812 N N . GLU A 1 107 ? 14.218 -1.302 -14.151 1.00 63.91 107 GLU A N 1
ATOM 813 C CA . GLU A 1 107 ? 13.925 -1.761 -12.786 1.00 63.91 107 GLU A CA 1
ATOM 814 C C . GLU A 1 107 ? 13.243 -0.668 -11.943 1.00 63.91 107 GLU A C 1
ATOM 816 O O . GLU A 1 107 ? 12.269 -0.948 -11.235 1.00 63.91 107 GLU A O 1
ATOM 821 N N . VAL A 1 108 ? 13.663 0.595 -12.085 1.00 64.44 108 VAL A N 1
ATOM 822 C CA . VAL A 1 108 ? 13.007 1.739 -11.425 1.00 64.44 108 VAL A CA 1
ATOM 823 C C . VAL A 1 108 ? 11.584 1.947 -11.947 1.00 64.44 108 VAL A C 1
ATOM 825 O O . VAL A 1 108 ? 10.673 2.191 -11.155 1.00 64.44 108 VAL A O 1
ATOM 828 N N . ALA A 1 109 ? 11.372 1.826 -13.260 1.00 66.00 109 ALA A N 1
ATOM 829 C CA . ALA A 1 109 ? 10.048 1.969 -13.865 1.00 66.00 109 ALA A CA 1
ATOM 830 C C . ALA A 1 109 ? 9.081 0.850 -13.444 1.00 66.00 109 ALA A C 1
ATOM 832 O O . ALA A 1 109 ? 7.904 1.115 -13.216 1.00 66.00 109 ALA A O 1
ATOM 833 N N . LYS A 1 110 ? 9.571 -0.386 -13.285 1.00 6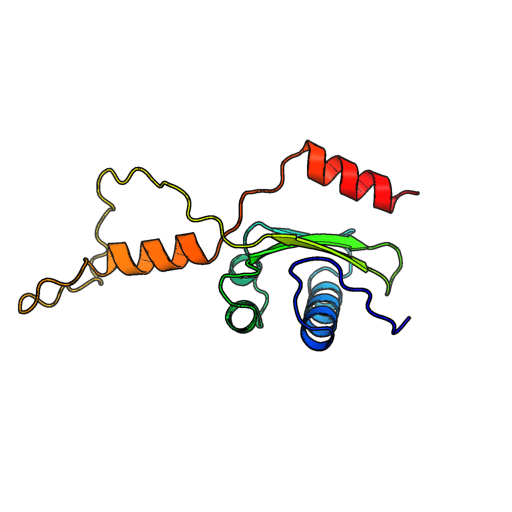8.56 110 LYS A N 1
ATOM 834 C CA . LYS A 1 110 ? 8.767 -1.526 -12.808 1.00 68.56 110 LYS A CA 1
ATOM 835 C C . LYS A 1 110 ? 8.357 -1.410 -11.340 1.00 68.56 110 LYS A C 1
ATOM 837 O O . LYS A 1 110 ? 7.348 -1.976 -10.941 1.00 68.56 110 LYS A O 1
ATOM 842 N N . SER A 1 111 ? 9.096 -0.640 -10.548 1.00 76.06 111 SER A N 1
ATOM 843 C CA . SER A 1 111 ? 8.880 -0.526 -9.101 1.00 76.06 111 SER A CA 1
ATOM 844 C C . SER A 1 111 ? 7.966 0.639 -8.694 1.00 76.06 111 SER A C 1
ATOM 846 O O . SER A 1 111 ? 7.897 0.967 -7.506 1.00 76.06 111 SER A O 1
ATOM 848 N N . ARG A 1 112 ? 7.288 1.296 -9.648 1.00 85.19 112 ARG A N 1
ATOM 849 C CA . ARG A 1 112 ? 6.413 2.458 -9.414 1.00 85.19 112 ARG A CA 1
ATOM 850 C C . ARG A 1 112 ? 5.046 2.295 -10.081 1.00 85.19 112 ARG A C 1
ATOM 852 O O . ARG A 1 112 ? 4.943 1.786 -11.197 1.00 85.19 112 ARG A O 1
ATOM 859 N N . SER A 1 113 ? 3.995 2.749 -9.407 1.00 88.62 113 SER A N 1
ATOM 860 C CA . SER A 1 113 ? 2.646 2.870 -9.960 1.00 88.62 113 SER A CA 1
ATOM 861 C C . SER A 1 113 ? 2.422 4.258 -10.556 1.00 88.62 113 SER A C 1
ATOM 863 O O . SER A 1 113 ? 3.261 5.154 -10.443 1.00 88.62 113 SER A O 1
ATOM 865 N N . LEU A 1 114 ? 1.240 4.476 -11.139 1.00 87.62 114 LEU A N 1
ATOM 866 C CA . LEU A 1 114 ? 0.760 5.840 -11.347 1.00 87.62 114 LEU A CA 1
ATOM 867 C C . LEU A 1 114 ? 0.641 6.566 -9.996 1.00 87.62 114 LEU A C 1
ATOM 869 O O . LEU A 1 114 ? 0.177 5.945 -9.025 1.00 87.62 114 LEU A O 1
ATOM 873 N N . PRO A 1 115 ? 1.036 7.850 -9.929 1.00 89.50 115 PRO A N 1
ATOM 874 C CA . PRO A 1 115 ? 0.889 8.648 -8.722 1.00 89.50 115 PRO A CA 1
ATOM 875 C C . PRO A 1 115 ? -0.589 8.788 -8.357 1.00 89.50 115 PRO A C 1
ATOM 877 O O . PRO A 1 115 ? -1.465 8.755 -9.222 1.00 89.50 115 PRO A O 1
ATOM 880 N N . TRP A 1 116 ? -0.864 8.913 -7.063 1.00 91.19 116 TRP A N 1
ATOM 881 C CA . TRP A 1 116 ? -2.210 9.183 -6.568 1.00 91.19 116 TRP A CA 1
ATOM 882 C C . TRP A 1 116 ? -2.569 10.636 -6.859 1.00 91.19 116 TRP A C 1
ATOM 884 O O . TRP A 1 116 ? -1.839 11.548 -6.466 1.00 91.19 116 TRP A O 1
ATOM 894 N N . GLU A 1 117 ? -3.682 10.850 -7.551 1.00 93.69 117 GLU A N 1
ATOM 895 C CA . GLU A 1 117 ? -4.178 12.189 -7.837 1.00 93.69 117 GLU A CA 1
ATOM 896 C C . GLU A 1 117 ? -4.690 12.846 -6.554 1.00 93.69 117 GLU A C 1
ATOM 898 O O . GLU A 1 117 ? -5.196 12.191 -5.637 1.00 93.69 117 GLU A O 1
ATOM 903 N N . VAL A 1 118 ? -4.621 14.176 -6.497 1.00 92.31 118 VAL A N 1
ATOM 904 C CA . VAL A 1 118 ? -5.063 14.941 -5.319 1.00 92.31 118 VAL A CA 1
ATOM 905 C C . VAL A 1 118 ? -6.538 14.670 -4.996 1.00 92.31 118 VAL A C 1
ATOM 907 O O . VAL A 1 118 ? -6.914 14.569 -3.830 1.00 92.31 118 VAL A O 1
ATOM 910 N N . SER A 1 119 ? -7.379 14.504 -6.019 1.00 94.06 119 SER A N 1
ATOM 911 C CA . SER A 1 119 ? -8.796 14.156 -5.860 1.00 94.06 119 SER A CA 1
ATOM 912 C C . SER A 1 119 ? -9.001 12.788 -5.202 1.00 94.06 119 SER A C 1
ATOM 914 O O . SER A 1 119 ? -9.895 12.641 -4.370 1.00 94.06 119 SER A O 1
ATOM 916 N N . GLU A 1 120 ? -8.161 11.805 -5.525 1.00 93.88 120 GLU A N 1
ATOM 917 C CA . GLU A 1 120 ? -8.220 10.454 -4.960 1.00 93.88 120 GLU A CA 1
ATOM 918 C C . GLU A 1 120 ? -7.792 10.460 -3.496 1.00 93.88 120 GLU A C 1
ATOM 920 O O . GLU A 1 120 ? -8.477 9.895 -2.645 1.00 93.88 120 GLU A O 1
ATOM 925 N N . ILE A 1 121 ? -6.710 11.177 -3.184 1.00 91.62 121 ILE A N 1
ATOM 926 C CA . ILE A 1 121 ? -6.238 11.362 -1.808 1.00 91.62 121 ILE A CA 1
ATOM 927 C C . ILE A 1 121 ? -7.319 12.055 -0.965 1.00 91.62 121 ILE A C 1
ATOM 929 O O . ILE A 1 121 ? -7.618 11.615 0.144 1.00 91.62 121 ILE A O 1
ATOM 933 N N . ASN A 1 122 ? -7.966 13.094 -1.499 1.00 91.06 122 ASN A N 1
ATOM 934 C CA . ASN A 1 122 ? -9.048 13.794 -0.804 1.00 91.06 122 ASN A CA 1
ATOM 935 C C . ASN A 1 122 ? -10.262 12.893 -0.538 1.00 91.06 122 ASN A C 1
ATOM 937 O O . ASN A 1 122 ? -10.866 12.981 0.534 1.00 91.06 122 ASN A O 1
ATOM 941 N N . ALA A 1 123 ? -10.614 12.016 -1.481 1.00 92.38 123 ALA A N 1
ATOM 942 C CA . ALA A 1 123 ? -11.683 11.039 -1.291 1.00 92.38 123 ALA A CA 1
ATOM 943 C C . ALA A 1 123 ? -11.334 10.026 -0.187 1.00 92.38 123 ALA A C 1
ATOM 945 O O . ALA A 1 123 ? -12.165 9.754 0.679 1.00 92.38 123 ALA A O 1
ATOM 946 N N . ILE A 1 124 ? -10.092 9.532 -0.166 1.00 91.50 124 ILE A N 1
ATOM 947 C CA . ILE A 1 124 ? -9.586 8.628 0.877 1.00 91.50 124 ILE A CA 1
ATOM 948 C C . ILE A 1 124 ? -9.632 9.299 2.256 1.00 91.50 124 ILE A C 1
ATOM 950 O O . ILE A 1 124 ? -10.154 8.715 3.204 1.00 91.50 124 ILE A O 1
ATOM 954 N N . HIS A 1 125 ? -9.153 10.540 2.372 1.00 88.12 125 HIS A N 1
ATOM 955 C CA . HIS A 1 125 ? -9.202 11.289 3.631 1.00 88.12 125 HIS A CA 1
ATOM 956 C C . HIS A 1 125 ? -10.635 11.584 4.085 1.00 88.12 125 HIS A C 1
ATOM 958 O O . HIS A 1 125 ? -10.922 11.559 5.278 1.00 88.12 125 HIS A O 1
ATOM 964 N N . SER A 1 126 ? -11.553 11.829 3.149 1.00 88.56 126 SER A N 1
ATOM 965 C CA . SER A 1 126 ? -12.965 12.046 3.477 1.00 88.56 126 SER A CA 1
ATOM 966 C C . SER A 1 126 ? -13.607 10.778 4.044 1.00 88.56 126 SER A C 1
ATOM 968 O O . SER A 1 126 ? -14.328 10.862 5.030 1.00 88.56 126 SER A O 1
ATOM 970 N N . LEU A 1 127 ? -13.296 9.601 3.486 1.00 86.38 127 LEU A N 1
ATOM 971 C CA . LEU A 1 127 ? -13.746 8.307 4.021 1.00 86.38 127 LEU A CA 1
ATOM 972 C C . LEU A 1 127 ? -13.183 8.002 5.412 1.00 86.38 127 LEU A C 1
ATOM 974 O O . LEU A 1 127 ? -13.817 7.285 6.175 1.00 86.38 127 LEU A O 1
ATOM 978 N N . GLN A 1 128 ? -12.005 8.529 5.740 1.00 83.75 128 GLN A N 1
ATOM 979 C CA . GLN A 1 128 ? -11.393 8.350 7.054 1.00 83.75 128 GLN A CA 1
ATOM 980 C C . GLN A 1 128 ? -12.110 9.132 8.169 1.00 83.75 128 GLN A C 1
ATOM 982 O O . GLN A 1 128 ? -12.019 8.747 9.331 1.00 83.75 128 GLN A O 1
ATOM 987 N N . LEU A 1 129 ? -12.774 10.241 7.832 1.00 79.69 129 LEU A N 1
ATOM 988 C CA . LEU A 1 129 ? -13.397 11.156 8.797 1.00 79.69 129 LEU A CA 1
ATOM 989 C C . LEU A 1 129 ? -14.867 10.838 9.111 1.00 79.69 129 LEU A C 1
ATOM 991 O O . LEU A 1 129 ? -15.436 11.484 9.992 1.00 79.69 129 LEU A O 1
ATOM 995 N N . ILE A 1 130 ? -15.479 9.905 8.378 1.00 70.38 130 ILE A N 1
ATOM 996 C CA . ILE A 1 130 ? -16.880 9.484 8.548 1.00 70.38 130 ILE A CA 1
ATOM 997 C C . ILE A 1 130 ? -16.940 8.310 9.524 1.00 70.38 130 ILE A C 1
ATOM 999 O O . ILE A 1 130 ? -17.808 8.356 10.425 1.00 70.38 130 ILE A O 1
#

Foldseek 3Di:
DPDDDDDDDDDDPVVVVLVLVVCCVPVVVPQWDWFQACVVVPRPCRVVSFQQWGTWTWGDQDSRDIDIDTHGQDQDPDDDPDDDDDPPQDDPPPDPDPGPVVVVVSVVSSRGHPGDDPVNNVVSVVVSVD